Protein AF-A0A5E6UIG2-F1 (afdb_monomer_lite)

pLDDT: mean 92.85, std 10.96, range [38.94, 98.62]

Foldseek 3Di:
DDDPFAAAQKKKKKWKDAPVDIDIDMDHQHPVCGRHDDDDDDDPVVLVVRAQHKIWIKMWICDPVRDIDIDDIDIDHHYD

Organism: Pseudomonas fluorescens (NCBI:txid294)

Secondary structure (DSSP, 8-state):
-------TT-EEEEEEE-SS-EEEEEEE--TTTTTSPP-----HHHHHHTTTSEEEEEEEEE-TTS-EEEPPPEEEE---

Radius of gyration: 13.93 Å; chains: 1; bounding box: 30×24×42 Å

Sequence (80 aa):
MGNAQTQEGELVYLKCDGDLFNHRDDREITPETAGKPLIFIVPHRFWREHHGTTVRVSYTVERLDDVSQESAVALVRMEV

Structure (mmCIF, N/CA/C/O backbone):
data_AF-A0A5E6UIG2-F1
#
_entry.id   AF-A0A5E6UIG2-F1
#
loop_
_atom_site.group_PDB
_atom_site.id
_atom_site.type_symbol
_atom_site.label_atom_id
_atom_site.label_alt_id
_atom_site.label_comp_id
_atom_site.label_asym_id
_atom_site.label_entity_id
_atom_site.label_seq_id
_atom_site.pdbx_PDB_ins_code
_atom_site.Cartn_x
_atom_site.Cartn_y
_atom_site.Cartn_z
_atom_site.occupancy
_atom_site.B_iso_or_equiv
_atom_site.auth_seq_id
_atom_site.auth_comp_id
_atom_site.auth_asym_id
_atom_site.auth_atom_id
_atom_site.pdbx_PDB_model_num
ATOM 1 N N . MET A 1 1 ? -11.838 -15.420 3.383 1.00 38.94 1 MET A N 1
ATOM 2 C CA . MET A 1 1 ? -11.172 -14.244 3.975 1.00 38.94 1 MET A CA 1
ATOM 3 C C . MET A 1 1 ? -12.090 -13.062 3.742 1.00 38.94 1 MET A C 1
ATOM 5 O O . MET A 1 1 ? -12.328 -12.729 2.590 1.00 38.94 1 MET A O 1
ATOM 9 N N . GLY A 1 2 ? -12.737 -12.568 4.798 1.00 44.19 2 GLY A N 1
ATOM 10 C CA . GLY A 1 2 ? -13.675 -11.449 4.692 1.00 44.19 2 GLY A CA 1
ATOM 11 C C . GLY A 1 2 ? -12.913 -10.145 4.495 1.00 44.19 2 GLY A C 1
ATOM 12 O O . GLY A 1 2 ? -11.857 -9.968 5.100 1.00 44.19 2 GLY A O 1
ATOM 13 N N . ASN A 1 3 ? -13.431 -9.265 3.637 1.00 54.16 3 ASN A N 1
ATOM 14 C CA . ASN A 1 3 ? -12.924 -7.904 3.491 1.00 54.16 3 ASN A CA 1
ATOM 15 C C . ASN A 1 3 ? -12.847 -7.276 4.884 1.00 54.16 3 ASN A C 1
ATOM 17 O O . ASN A 1 3 ? -13.869 -7.175 5.563 1.00 54.16 3 ASN A O 1
ATOM 21 N N . ALA A 1 4 ? -11.642 -6.916 5.321 1.00 63.03 4 ALA A N 1
ATOM 22 C CA . ALA A 1 4 ? -11.438 -6.194 6.564 1.00 63.03 4 ALA A CA 1
ATOM 23 C C . ALA A 1 4 ? -12.240 -4.892 6.490 1.00 63.03 4 ALA A C 1
ATOM 25 O O . ALA A 1 4 ? -11.850 -3.968 5.780 1.00 63.03 4 ALA A O 1
ATOM 26 N N . GLN A 1 5 ? -13.380 -4.837 7.177 1.00 83.00 5 GLN A N 1
ATOM 27 C CA . GLN A 1 5 ? -14.043 -3.566 7.416 1.00 83.00 5 GLN A CA 1
ATO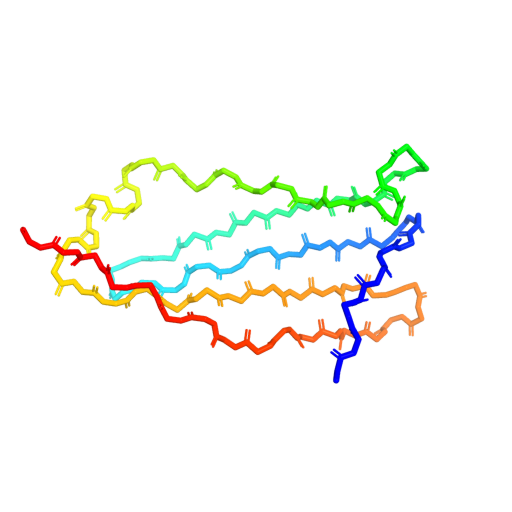M 28 C C . GLN A 1 5 ? -13.148 -2.780 8.366 1.00 83.00 5 GLN A C 1
ATOM 30 O O . GLN A 1 5 ? -12.740 -3.290 9.413 1.00 83.00 5 GLN A O 1
ATOM 35 N N . THR A 1 6 ? -12.774 -1.584 7.938 1.00 90.75 6 THR A N 1
ATOM 36 C CA . THR A 1 6 ? -11.962 -0.676 8.732 1.00 90.75 6 THR A CA 1
ATOM 37 C C . THR A 1 6 ? -12.822 0.024 9.775 1.00 90.75 6 THR A C 1
ATOM 39 O O . THR A 1 6 ? -14.001 0.300 9.537 1.00 90.75 6 THR A O 1
ATOM 42 N N . GLN A 1 7 ? -12.238 0.293 10.931 1.00 94.06 7 GLN A N 1
ATOM 43 C CA . GLN A 1 7 ? -12.873 0.955 12.066 1.00 94.06 7 GLN A CA 1
ATOM 44 C C . GLN A 1 7 ? -12.258 2.334 12.274 1.00 94.06 7 GLN A C 1
ATOM 46 O O . GLN A 1 7 ? -11.117 2.570 11.892 1.00 94.06 7 GLN A O 1
ATOM 51 N N . GLU A 1 8 ? -13.026 3.241 12.870 1.00 95.88 8 GLU A N 1
ATOM 52 C CA . GLU A 1 8 ? -12.537 4.562 13.266 1.00 95.88 8 GLU A CA 1
ATOM 53 C C . GLU A 1 8 ? -11.244 4.458 14.091 1.00 95.88 8 GLU A C 1
ATOM 55 O O . GLU A 1 8 ? -11.131 3.606 14.971 1.00 95.88 8 GLU A O 1
ATOM 60 N N . GLY A 1 9 ? -10.281 5.332 13.796 1.00 95.50 9 GLY A N 1
ATOM 61 C CA . GLY A 1 9 ? -8.982 5.411 14.462 1.00 95.50 9 GLY A CA 1
ATOM 62 C C . GLY A 1 9 ? -7.940 4.411 13.958 1.00 95.50 9 GLY A C 1
ATOM 63 O O . GLY A 1 9 ? -6.779 4.511 14.343 1.00 95.50 9 GLY A O 1
ATOM 64 N N . GLU A 1 10 ? -8.312 3.459 13.098 1.00 96.12 10 GLU A N 1
ATOM 65 C CA . GLU A 1 10 ? -7.334 2.607 12.416 1.00 96.12 10 GLU A CA 1
ATOM 66 C C . GLU A 1 10 ? -6.547 3.402 11.370 1.00 96.12 10 GLU A C 1
ATOM 68 O O . GLU A 1 10 ? -7.012 4.417 10.842 1.00 96.12 10 GLU A O 1
ATOM 73 N N . LEU A 1 11 ? -5.369 2.895 11.013 1.00 96.75 11 LEU A N 1
ATOM 74 C CA . LEU A 1 11 ? -4.520 3.488 9.987 1.00 96.75 11 LEU A CA 1
ATOM 75 C C . LEU A 1 11 ? -4.222 2.460 8.898 1.00 96.75 11 LEU A C 1
ATOM 77 O O . LEU A 1 11 ? -3.797 1.337 9.171 1.00 96.75 11 LEU A O 1
ATOM 81 N N . VAL A 1 12 ? -4.486 2.827 7.645 1.00 96.81 12 VAL A N 1
ATOM 82 C CA . VAL A 1 12 ? -4.255 1.956 6.490 1.00 96.81 12 VAL A CA 1
ATOM 83 C C . VAL A 1 12 ? -3.088 2.479 5.677 1.00 96.81 12 VAL A C 1
ATOM 85 O O . VAL A 1 12 ? -3.157 3.572 5.125 1.00 96.81 12 VAL A O 1
ATOM 88 N N . TYR A 1 13 ? -2.056 1.657 5.535 1.00 97.44 13 TYR A N 1
ATOM 89 C CA . TYR A 1 13 ? -0.856 1.957 4.765 1.00 97.44 13 TYR A CA 1
ATOM 90 C C . TYR A 1 13 ? -0.878 1.212 3.438 1.00 97.44 13 TYR A C 1
ATOM 92 O O . TYR A 1 13 ? -0.832 -0.017 3.417 1.00 97.44 13 TYR A O 1
ATOM 100 N N . LEU A 1 14 ? -0.901 1.938 2.324 1.00 98.06 14 LEU A N 1
ATOM 101 C CA . LEU A 1 14 ? -0.685 1.388 0.993 1.00 98.06 14 LEU A CA 1
ATOM 102 C C . LEU A 1 14 ? 0.812 1.256 0.705 1.00 98.06 14 LEU A C 1
ATOM 104 O O . LEU A 1 14 ? 1.612 2.168 0.926 1.00 98.06 14 LEU A O 1
ATOM 108 N N . LYS A 1 15 ? 1.174 0.133 0.091 1.00 98.31 15 LYS A N 1
ATOM 109 C CA . LYS A 1 15 ? 2.520 -0.158 -0.377 1.00 98.31 15 LYS A CA 1
ATOM 110 C C . LYS A 1 15 ? 2.494 -0.646 -1.822 1.00 98.31 15 LYS A C 1
ATOM 112 O O . LYS A 1 15 ? 1.924 -1.685 -2.136 1.00 98.31 15 LYS A O 1
ATOM 117 N N . CYS A 1 16 ? 3.153 0.106 -2.700 1.00 98.62 16 CYS A N 1
ATOM 118 C CA . CYS A 1 16 ? 3.458 -0.299 -4.068 1.00 98.62 16 CYS A CA 1
ATOM 119 C C . CYS A 1 16 ? 4.973 -0.471 -4.206 1.00 98.62 16 CYS A C 1
ATOM 121 O O . CYS A 1 16 ? 5.717 0.509 -4.144 1.00 98.62 16 CYS A O 1
ATOM 123 N N . ASP A 1 17 ? 5.424 -1.709 -4.371 1.00 98.38 17 ASP A N 1
ATOM 124 C CA . ASP A 1 17 ? 6.826 -2.047 -4.594 1.00 98.38 17 ASP A CA 1
ATOM 125 C C . ASP A 1 17 ? 7.079 -2.284 -6.073 1.00 98.38 17 ASP A C 1
ATOM 127 O O . ASP A 1 17 ? 6.582 -3.254 -6.655 1.00 98.38 17 ASP A O 1
ATOM 131 N N . GLY A 1 18 ? 7.851 -1.384 -6.665 1.00 97.31 18 GLY A N 1
ATOM 132 C CA . GLY A 1 18 ? 8.337 -1.508 -8.025 1.00 97.31 18 GLY A CA 1
ATOM 133 C C . GLY A 1 18 ? 9.838 -1.782 -8.051 1.00 97.31 18 GLY A C 1
ATOM 134 O O . GLY A 1 18 ? 10.546 -1.562 -7.070 1.00 97.31 18 GLY A O 1
ATOM 135 N N . ASP A 1 19 ? 10.328 -2.280 -9.183 1.00 95.56 19 ASP A N 1
ATOM 136 C CA . ASP A 1 19 ? 11.738 -2.655 -9.325 1.00 95.56 19 ASP A CA 1
ATOM 137 C C . ASP A 1 19 ? 12.691 -1.442 -9.299 1.00 95.56 19 ASP A C 1
ATOM 139 O O . ASP A 1 19 ? 13.860 -1.595 -8.948 1.00 95.56 19 ASP A O 1
ATOM 143 N N . LEU A 1 20 ? 12.214 -0.241 -9.665 1.00 94.06 20 LEU A N 1
ATOM 144 C CA . LEU A 1 20 ? 13.028 0.983 -9.681 1.00 94.06 20 LEU A CA 1
ATOM 145 C C . LEU A 1 20 ? 12.903 1.775 -8.377 1.00 94.06 20 LEU A C 1
ATOM 147 O O . LEU A 1 20 ? 13.904 2.213 -7.813 1.00 94.06 20 LEU A O 1
ATOM 151 N N . PHE A 1 21 ? 11.671 2.000 -7.920 1.00 97.69 21 PHE A N 1
ATOM 152 C CA . PHE A 1 21 ? 11.376 2.694 -6.671 1.00 97.69 21 PHE A CA 1
ATOM 153 C C . PHE A 1 21 ? 9.993 2.314 -6.152 1.00 97.69 21 PHE A C 1
ATOM 155 O O . PHE A 1 21 ? 9.151 1.773 -6.867 1.00 97.69 21 PHE A O 1
ATOM 162 N N . ASN A 1 22 ? 9.752 2.649 -4.889 1.00 98.00 22 ASN A N 1
ATOM 163 C CA . ASN A 1 22 ? 8.523 2.318 -4.188 1.00 98.00 22 ASN A CA 1
ATOM 164 C C . ASN A 1 22 ? 7.625 3.548 -4.040 1.00 98.00 22 ASN A C 1
ATOM 166 O O . ASN A 1 22 ? 8.103 4.679 -3.954 1.00 98.00 22 ASN A O 1
ATOM 170 N N . HIS A 1 23 ? 6.322 3.307 -3.935 1.00 98.31 23 HIS A N 1
ATOM 171 C CA . HIS A 1 23 ? 5.346 4.295 -3.495 1.00 98.31 23 HIS A CA 1
ATOM 172 C C . HIS A 1 23 ? 4.657 3.816 -2.213 1.00 98.31 23 HIS A C 1
ATOM 174 O O . HIS A 1 23 ? 4.422 2.616 -2.012 1.00 98.31 23 HIS A O 1
ATOM 180 N N . ARG A 1 24 ? 4.398 4.768 -1.320 1.00 98.19 24 ARG A N 1
ATOM 181 C CA . ARG A 1 24 ? 3.710 4.596 -0.042 1.00 98.19 24 ARG A CA 1
ATOM 182 C C . ARG A 1 24 ? 2.715 5.734 0.107 1.00 98.19 24 ARG A C 1
ATOM 184 O O . ARG A 1 24 ? 3.020 6.851 -0.308 1.00 98.19 24 ARG A O 1
ATOM 191 N N . ASP A 1 25 ? 1.573 5.424 0.687 1.00 98.19 25 ASP A N 1
ATOM 192 C CA . ASP A 1 25 ? 0.534 6.382 1.053 1.00 98.19 25 ASP A CA 1
ATOM 193 C C . ASP A 1 25 ? -0.195 5.816 2.275 1.00 98.19 25 ASP A C 1
ATOM 195 O O . ASP A 1 25 ? -0.210 4.598 2.466 1.00 98.19 25 ASP A O 1
ATOM 199 N N . ASP A 1 26 ? -0.782 6.667 3.100 1.00 96.81 26 ASP A N 1
ATOM 200 C CA . ASP A 1 26 ? -1.491 6.255 4.306 1.00 96.81 26 ASP A CA 1
ATOM 201 C C . ASP A 1 26 ? -2.801 7.021 4.482 1.00 96.81 26 ASP A C 1
ATOM 203 O O . ASP A 1 26 ? -3.011 8.113 3.946 1.00 96.81 26 ASP A O 1
ATOM 207 N N . ARG A 1 27 ? -3.752 6.376 5.156 1.00 96.62 27 ARG A N 1
ATOM 208 C CA . ARG A 1 27 ? -5.089 6.912 5.402 1.00 96.62 27 ARG A CA 1
ATOM 209 C C . ARG A 1 27 ? -5.548 6.538 6.796 1.00 96.62 27 ARG A C 1
ATOM 211 O O . ARG A 1 27 ? -5.809 5.366 7.066 1.00 96.62 27 ARG A O 1
ATOM 218 N N . GLU A 1 28 ? -5.711 7.548 7.637 1.00 96.94 28 GLU A N 1
ATOM 219 C CA . GLU A 1 28 ? -6.448 7.415 8.888 1.00 96.94 28 GLU A CA 1
ATOM 220 C C . GLU A 1 28 ? -7.934 7.191 8.590 1.00 96.94 28 GLU A C 1
ATOM 222 O O . GLU A 1 28 ? -8.526 7.819 7.700 1.00 96.94 28 GLU A O 1
ATOM 227 N N . ILE A 1 29 ? -8.537 6.264 9.325 1.00 96.94 29 ILE A N 1
ATOM 228 C CA . ILE A 1 29 ? -9.955 5.961 9.230 1.00 96.94 29 ILE A CA 1
ATOM 229 C C . ILE A 1 29 ? -10.705 6.885 10.178 1.00 96.94 29 ILE A C 1
ATOM 231 O O . ILE A 1 29 ? -10.618 6.773 11.397 1.00 96.94 29 ILE A O 1
ATOM 235 N N . THR A 1 30 ? -11.481 7.791 9.604 1.00 95.94 30 THR A N 1
ATOM 236 C CA . THR A 1 30 ? -12.320 8.726 10.353 1.00 95.94 30 THR A CA 1
ATOM 237 C C . THR A 1 30 ? -13.703 8.108 10.593 1.00 95.94 30 THR A C 1
ATOM 239 O O . THR A 1 30 ? -14.068 7.139 9.910 1.00 95.94 30 THR A O 1
ATOM 242 N N . PRO A 1 31 ? -14.529 8.671 11.497 1.00 96.31 31 PRO A N 1
ATOM 243 C CA . PRO A 1 31 ? -15.909 8.215 11.675 1.00 96.31 31 PRO A CA 1
ATOM 244 C C . PRO A 1 31 ? -16.697 8.170 10.356 1.00 96.31 31 PRO A C 1
ATOM 246 O O . PRO A 1 31 ? -17.533 7.296 10.129 1.00 96.31 31 PRO A O 1
ATOM 249 N N . GLU A 1 32 ? -16.426 9.108 9.446 1.00 94.88 32 GLU A N 1
ATOM 250 C CA . GLU A 1 32 ? -17.110 9.215 8.161 1.00 94.88 32 GLU A CA 1
ATOM 251 C C . GLU A 1 32 ? -16.640 8.182 7.134 1.00 94.88 32 GLU A C 1
ATOM 253 O O . GLU A 1 32 ? -17.382 7.924 6.182 1.00 94.88 32 GLU A O 1
ATOM 258 N N . THR A 1 33 ? -15.438 7.615 7.272 1.00 94.12 33 THR A N 1
ATOM 259 C CA . THR A 1 33 ? -14.858 6.650 6.318 1.00 94.12 33 THR A CA 1
ATOM 260 C C . THR A 1 33 ? -14.825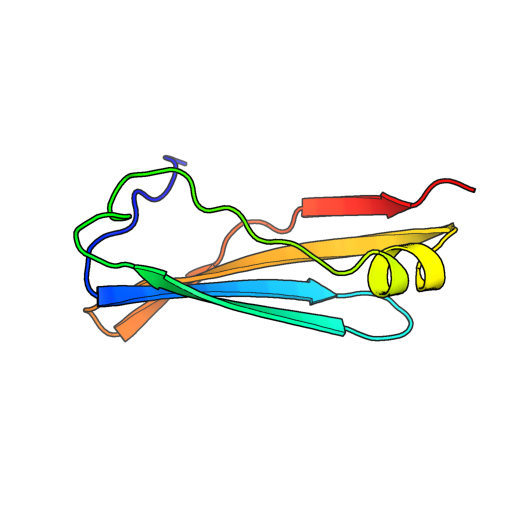 5.215 6.842 1.00 94.12 33 THR A C 1
ATOM 262 O O . THR A 1 33 ? -14.672 4.292 6.040 1.00 94.12 33 THR A O 1
ATOM 265 N N . ALA A 1 34 ? -15.063 5.005 8.139 1.00 94.56 34 ALA A N 1
ATOM 266 C CA . ALA A 1 34 ? -15.189 3.685 8.749 1.00 94.56 34 ALA A CA 1
ATOM 267 C C . ALA A 1 34 ? -16.206 2.793 8.011 1.00 94.56 34 ALA A C 1
ATOM 269 O O . ALA A 1 34 ? -17.311 3.211 7.651 1.00 94.56 34 ALA A O 1
ATOM 270 N N . GLY A 1 35 ? -15.808 1.547 7.743 1.00 91.25 35 GLY A N 1
ATOM 271 C CA . GLY A 1 35 ? -16.604 0.546 7.030 1.00 91.25 35 GLY A CA 1
ATOM 272 C C . GLY A 1 35 ? -16.858 0.833 5.543 1.00 91.25 35 GLY A C 1
ATOM 273 O O . GLY A 1 35 ? -17.494 0.012 4.875 1.00 91.25 35 GLY A O 1
ATOM 274 N N . LYS A 1 36 ? -16.379 1.961 5.002 1.00 92.31 36 LYS A N 1
ATOM 275 C CA . LYS A 1 36 ? -16.532 2.329 3.587 1.00 92.31 36 LYS A CA 1
ATOM 276 C C . LYS A 1 36 ? -15.312 1.895 2.767 1.00 92.31 36 LYS A C 1
ATOM 278 O O . LYS A 1 36 ? -14.234 1.690 3.319 1.00 92.31 36 LYS A O 1
ATOM 283 N N . PRO A 1 37 ? -15.447 1.764 1.435 1.00 91.62 37 PRO A N 1
ATOM 284 C CA . PRO A 1 37 ? -14.297 1.543 0.569 1.00 91.62 37 PRO A CA 1
ATOM 285 C C . PRO A 1 37 ? -13.274 2.679 0.683 1.00 91.62 37 PRO A C 1
ATOM 287 O O . PRO A 1 37 ? -13.634 3.854 0.597 1.00 91.62 37 PRO A O 1
ATOM 290 N N . LEU A 1 38 ? -11.998 2.318 0.816 1.00 91.50 38 LEU A N 1
ATOM 291 C CA . LEU A 1 38 ? -10.879 3.256 0.759 1.00 91.50 38 LEU A CA 1
ATOM 292 C C . LEU A 1 38 ? -10.334 3.353 -0.666 1.00 91.50 38 LEU A C 1
ATOM 294 O O . LEU A 1 38 ? -10.233 2.351 -1.373 1.00 91.50 38 LEU A O 1
ATOM 298 N N . ILE A 1 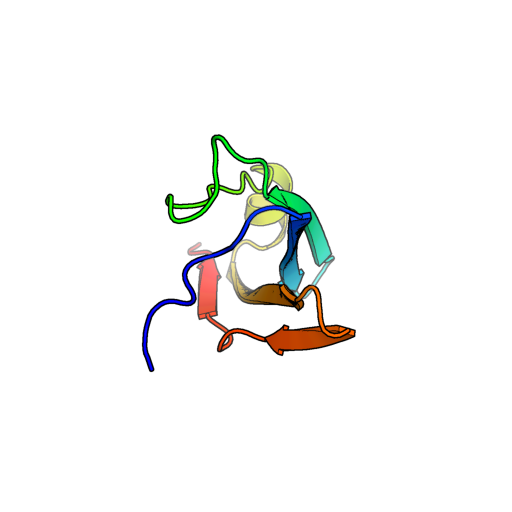39 ? -9.948 4.564 -1.069 1.00 93.25 39 ILE A N 1
ATOM 299 C CA . ILE A 1 39 ? -9.355 4.836 -2.379 1.00 93.25 39 ILE A CA 1
ATOM 300 C C . ILE A 1 39 ? -8.003 5.511 -2.176 1.00 93.25 39 ILE A C 1
ATOM 302 O O . ILE A 1 39 ? -7.913 6.570 -1.554 1.00 93.25 39 ILE A O 1
ATOM 306 N N . PHE A 1 4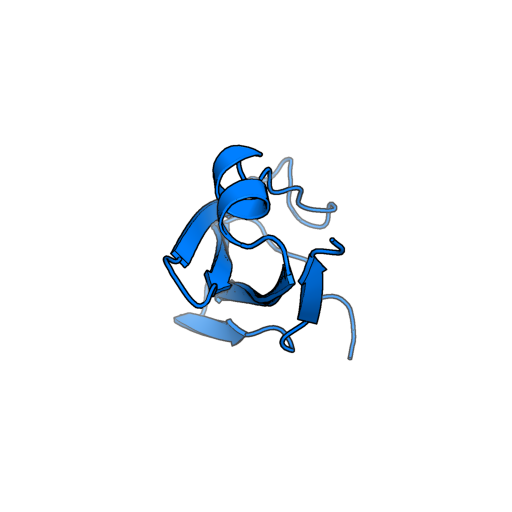0 ? -6.975 4.916 -2.770 1.00 95.75 40 PHE A N 1
ATOM 307 C CA . PHE A 1 40 ? -5.634 5.476 -2.865 1.00 95.75 40 PHE A CA 1
ATOM 308 C C . PHE A 1 40 ? -5.339 5.866 -4.311 1.00 95.75 40 PHE A C 1
ATOM 310 O O . PHE A 1 40 ? -5.728 5.159 -5.244 1.00 95.75 40 PHE A O 1
ATOM 317 N N . ILE A 1 41 ? -4.646 6.989 -4.504 1.00 95.75 41 ILE A N 1
ATOM 318 C CA . ILE A 1 41 ? -4.305 7.501 -5.833 1.00 95.75 41 ILE A CA 1
ATOM 319 C C . ILE A 1 41 ? -2.791 7.481 -5.977 1.00 95.75 41 ILE A C 1
ATOM 321 O O . ILE A 1 41 ? -2.092 8.387 -5.533 1.00 95.75 41 ILE A O 1
ATOM 325 N N . VAL A 1 42 ? -2.292 6.453 -6.654 1.00 97.44 42 VAL A N 1
ATOM 326 C CA . VAL A 1 42 ? -0.868 6.341 -6.960 1.00 97.44 42 VAL A CA 1
ATOM 327 C C . VAL A 1 42 ? -0.541 7.248 -8.155 1.00 97.44 42 VAL A C 1
ATOM 329 O O . VAL A 1 42 ? -1.170 7.099 -9.211 1.00 97.44 42 VAL A O 1
ATOM 332 N N . PRO A 1 43 ? 0.425 8.181 -8.041 1.00 97.06 43 PRO A N 1
ATOM 333 C CA . PRO A 1 43 ? 0.725 9.136 -9.103 1.00 97.06 43 PRO A CA 1
ATOM 334 C C . PRO A 1 43 ? 1.061 8.456 -10.433 1.00 97.06 43 PRO A C 1
ATOM 336 O O . PRO A 1 43 ? 1.852 7.518 -10.478 1.00 97.06 43 PRO A O 1
ATOM 339 N N . HIS A 1 44 ? 0.555 8.993 -11.548 1.00 95.88 44 HIS A N 1
ATOM 340 C CA . HIS A 1 44 ? 0.811 8.441 -12.888 1.00 95.88 44 HIS A CA 1
ATOM 341 C C . HIS A 1 44 ? 2.308 8.240 -13.192 1.00 95.88 44 HIS A C 1
ATOM 343 O O . HIS A 1 44 ? 2.692 7.264 -13.832 1.00 95.88 44 HIS A O 1
ATOM 349 N N . ARG A 1 45 ? 3.169 9.140 -12.696 1.00 96.12 45 ARG A N 1
ATOM 350 C CA . ARG A 1 45 ? 4.625 9.042 -12.856 1.00 96.12 45 ARG A CA 1
ATOM 351 C C . ARG A 1 45 ? 5.197 7.734 -12.302 1.00 96.12 45 ARG A C 1
ATOM 353 O O . ARG A 1 45 ? 6.069 7.167 -12.947 1.00 96.12 45 ARG A O 1
ATOM 360 N N . PHE A 1 46 ? 4.693 7.257 -11.161 1.00 97.56 46 PHE A N 1
ATOM 361 C CA . PHE A 1 46 ? 5.121 5.988 -10.574 1.00 97.56 46 PHE A CA 1
ATOM 362 C C . PHE A 1 46 ? 4.872 4.833 -11.546 1.00 97.56 46 PHE A C 1
ATOM 364 O O . PHE A 1 46 ? 5.791 4.089 -11.869 1.00 97.56 46 PHE A O 1
ATOM 371 N N . TRP A 1 47 ? 3.654 4.738 -12.082 1.00 96.50 47 TRP A N 1
ATOM 372 C CA . TRP A 1 47 ? 3.280 3.681 -13.023 1.00 96.50 47 TRP A CA 1
ATOM 373 C C . TRP A 1 47 ? 4.064 3.745 -14.328 1.00 96.50 47 TRP A C 1
ATOM 375 O O . TRP A 1 47 ? 4.546 2.725 -14.809 1.00 96.50 47 TRP A O 1
ATOM 385 N N . ARG A 1 48 ? 4.223 4.949 -14.887 1.00 95.75 48 ARG A N 1
ATOM 386 C CA . ARG A 1 48 ? 4.949 5.154 -16.144 1.00 95.75 48 ARG A CA 1
ATOM 387 C C . ARG A 1 48 ? 6.409 4.723 -16.046 1.00 95.75 48 ARG A C 1
ATOM 389 O O . ARG A 1 48 ? 6.940 4.174 -17.001 1.00 95.75 48 ARG A O 1
ATOM 396 N N . GLU A 1 49 ? 7.068 4.983 -14.922 1.00 96.50 49 GLU A N 1
ATOM 397 C CA . GLU A 1 49 ? 8.468 4.587 -14.744 1.00 96.50 49 GLU A CA 1
ATOM 398 C C . GLU A 1 49 ? 8.617 3.064 -14.549 1.00 96.50 49 GLU A C 1
ATOM 400 O O . GLU A 1 49 ? 9.676 2.523 -14.836 1.00 96.50 49 GLU A O 1
ATOM 405 N N . HIS A 1 50 ? 7.541 2.352 -14.191 1.00 97.06 50 HIS A N 1
ATOM 406 C CA . HIS A 1 50 ? 7.496 0.886 -14.067 1.00 97.06 50 HIS A CA 1
ATOM 407 C C . HIS A 1 50 ? 6.899 0.171 -15.293 1.00 97.06 50 HIS A C 1
ATOM 409 O O . HIS A 1 50 ? 6.455 -0.972 -15.211 1.00 97.06 50 HIS A O 1
ATOM 415 N N . HIS A 1 51 ? 6.867 0.832 -16.447 1.00 95.62 51 HIS A N 1
ATOM 416 C CA . HIS A 1 51 ? 6.373 0.244 -17.687 1.00 95.62 51 HIS A CA 1
ATOM 417 C C . HIS A 1 51 ? 7.159 -1.017 -18.084 1.00 95.62 51 HIS A C 1
ATOM 419 O O . HIS A 1 51 ? 8.389 -1.036 -18.027 1.00 95.62 51 HIS A O 1
ATOM 425 N N . GLY A 1 52 ? 6.460 -2.081 -18.485 1.00 95.81 52 GLY A N 1
ATOM 426 C CA . GLY A 1 52 ? 7.071 -3.369 -18.820 1.00 95.81 52 GLY A CA 1
ATOM 427 C C . GLY A 1 52 ? 7.496 -4.228 -17.620 1.00 95.81 52 GLY A C 1
ATOM 428 O O . GLY A 1 52 ? 7.946 -5.357 -17.831 1.00 95.81 52 GLY A O 1
ATOM 429 N N . THR A 1 53 ? 7.330 -3.755 -16.380 1.00 96.50 53 THR A N 1
ATOM 430 C CA . THR A 1 53 ? 7.608 -4.530 -15.159 1.00 96.50 53 THR A CA 1
ATOM 431 C C . THR A 1 53 ? 6.323 -4.865 -14.394 1.00 96.50 53 THR A C 1
ATOM 433 O O . THR A 1 53 ? 5.203 -4.625 -14.856 1.00 96.50 53 THR A O 1
ATOM 436 N N . THR A 1 54 ? 6.467 -5.528 -13.244 1.00 97.56 54 THR A N 1
ATOM 437 C CA . THR A 1 54 ? 5.349 -5.863 -12.354 1.00 97.56 54 THR A CA 1
ATOM 438 C C . THR A 1 54 ? 5.530 -5.155 -11.022 1.00 97.56 54 THR A C 1
ATOM 440 O O . THR A 1 54 ? 6.540 -5.346 -10.351 1.00 97.56 54 THR A O 1
ATOM 443 N N . VAL A 1 55 ? 4.524 -4.389 -10.614 1.00 98.31 55 VAL A N 1
ATOM 444 C CA . VAL A 1 55 ? 4.458 -3.758 -9.296 1.00 98.31 55 VAL A CA 1
ATOM 445 C C . VAL A 1 55 ? 3.715 -4.685 -8.336 1.00 98.31 55 VAL A C 1
ATOM 447 O O . VAL A 1 55 ? 2.628 -5.176 -8.646 1.00 98.31 55 VAL A O 1
ATOM 450 N N . ARG A 1 56 ? 4.284 -4.912 -7.151 1.00 98.56 56 ARG A N 1
ATOM 451 C CA . ARG A 1 56 ? 3.623 -5.615 -6.042 1.00 98.56 56 ARG A CA 1
ATOM 452 C C . ARG A 1 56 ? 2.853 -4.601 -5.209 1.00 98.56 56 ARG A C 1
ATOM 454 O O . ARG A 1 56 ? 3.440 -3.641 -4.724 1.00 98.56 56 ARG A O 1
ATOM 461 N N . VAL A 1 57 ? 1.555 -4.806 -5.043 1.00 98.31 57 VAL A N 1
ATOM 462 C CA . VAL A 1 57 ? 0.670 -3.916 -4.290 1.00 98.31 57 VAL A CA 1
ATOM 463 C C . VAL A 1 57 ? 0.111 -4.664 -3.090 1.00 98.31 57 VAL A C 1
ATOM 465 O O . VAL A 1 57 ? -0.490 -5.724 -3.243 1.00 98.31 57 VAL A O 1
ATOM 468 N N . SER A 1 58 ? 0.287 -4.113 -1.899 1.00 97.94 58 SER A N 1
ATOM 469 C CA . SER A 1 58 ? -0.345 -4.594 -0.671 1.00 97.94 58 SER A CA 1
ATOM 470 C C . SER A 1 58 ? -0.742 -3.416 0.207 1.00 97.94 58 SER A C 1
ATOM 472 O O . SER A 1 58 ? -0.341 -2.275 -0.037 1.00 97.94 58 SER A O 1
ATOM 474 N N . TYR A 1 59 ? -1.556 -3.685 1.218 1.00 96.88 59 TYR A N 1
ATOM 475 C CA . TYR A 1 59 ? -1.833 -2.728 2.274 1.00 96.88 59 TYR A CA 1
ATOM 476 C C . TYR A 1 59 ? -1.743 -3.392 3.644 1.00 96.88 59 TYR A C 1
ATOM 478 O O . TYR A 1 59 ? -1.997 -4.590 3.784 1.00 96.88 59 TYR A O 1
ATOM 486 N N . THR A 1 60 ? -1.423 -2.592 4.652 1.00 96.44 60 THR A N 1
ATOM 487 C CA . THR A 1 60 ? -1.448 -2.991 6.060 1.00 96.44 60 THR A CA 1
ATOM 488 C C . THR A 1 60 ? -2.488 -2.157 6.781 1.00 96.44 60 THR A C 1
ATOM 490 O O . THR A 1 60 ? -2.530 -0.943 6.600 1.00 96.44 60 THR A O 1
ATOM 493 N N . VAL A 1 61 ? -3.331 -2.802 7.583 1.00 96.12 61 VAL A N 1
ATOM 494 C CA . VAL A 1 61 ? -4.203 -2.121 8.543 1.00 96.12 61 VAL A CA 1
ATOM 495 C C . VAL A 1 61 ? -3.548 -2.221 9.912 1.00 96.12 61 VAL A C 1
ATOM 497 O O . VAL A 1 61 ? -3.414 -3.326 10.441 1.00 96.12 61 VAL A O 1
ATOM 500 N N . GLU A 1 62 ? -3.144 -1.089 10.471 1.00 96.19 62 GLU A N 1
ATOM 501 C CA . GLU A 1 62 ? -2.798 -0.979 11.884 1.00 96.19 62 GLU A CA 1
ATOM 502 C C . GLU A 1 62 ? -4.094 -0.847 12.682 1.00 96.19 62 GLU A C 1
ATOM 504 O O . GLU A 1 62 ? -4.876 0.092 12.499 1.00 96.19 62 GLU A O 1
ATOM 509 N N . ARG A 1 63 ? -4.362 -1.863 13.503 1.00 94.44 63 ARG A N 1
ATOM 510 C CA . ARG A 1 63 ? -5.550 -1.954 14.347 1.00 94.44 63 ARG A CA 1
ATOM 511 C C . ARG A 1 63 ? -5.307 -1.244 15.677 1.00 94.44 63 ARG A C 1
ATOM 513 O O . ARG A 1 63 ? -4.173 -1.069 16.109 1.00 94.44 63 ARG A O 1
ATOM 520 N N . LEU A 1 64 ? -6.395 -0.900 16.361 1.00 93.38 64 LEU A N 1
ATOM 521 C CA . LEU A 1 64 ? -6.359 -0.228 17.667 1.00 93.38 64 LEU A CA 1
ATOM 522 C C . LEU A 1 64 ? -5.773 -1.087 18.801 1.00 93.38 64 LEU A C 1
ATOM 524 O O . LEU A 1 64 ? -5.473 -0.569 19.871 1.00 93.38 64 LEU A O 1
ATOM 528 N N . ASP A 1 65 ? -5.663 -2.398 18.593 1.00 92.62 65 ASP A N 1
ATOM 529 C CA . ASP A 1 65 ? -5.081 -3.356 19.536 1.00 92.62 65 ASP A CA 1
ATOM 530 C C . ASP A 1 65 ? -3.582 -3.609 19.278 1.00 92.62 65 ASP A C 1
ATOM 532 O O . ASP A 1 65 ? -3.049 -4.631 19.711 1.00 92.62 65 ASP A O 1
ATOM 536 N N . ASP A 1 66 ? -2.912 -2.695 18.565 1.00 88.19 66 ASP A N 1
ATOM 537 C CA . ASP A 1 66 ? -1.511 -2.774 18.126 1.00 88.19 66 ASP A CA 1
ATOM 538 C C . ASP A 1 66 ? -1.197 -3.979 17.214 1.00 88.19 66 ASP A C 1
ATOM 540 O O . ASP A 1 66 ? -0.034 -4.280 16.921 1.00 88.19 66 ASP A O 1
ATOM 544 N N . VAL A 1 67 ? -2.221 -4.677 16.709 1.00 92.94 67 VAL A N 1
ATOM 545 C CA . VAL A 1 67 ? -2.046 -5.740 15.719 1.00 92.94 67 VAL A CA 1
ATOM 546 C C . VAL A 1 67 ? -2.036 -5.140 14.319 1.00 92.94 67 VAL A C 1
ATOM 548 O O . VAL A 1 67 ? -2.949 -4.438 13.893 1.00 92.94 67 VAL A O 1
ATOM 551 N N . SER A 1 68 ? -1.013 -5.481 13.542 1.00 93.88 68 SER A N 1
ATOM 552 C CA . SER A 1 68 ? -0.998 -5.203 12.106 1.00 93.88 68 SER A CA 1
ATOM 553 C C . SER A 1 68 ? -1.598 -6.369 11.327 1.00 93.88 68 SER A C 1
ATOM 555 O O . SER A 1 68 ? -1.153 -7.511 11.456 1.00 93.88 68 SER A O 1
ATOM 557 N N . GLN A 1 69 ? -2.582 -6.084 10.476 1.00 93.94 69 GLN A N 1
ATOM 558 C CA . GLN A 1 69 ? -3.115 -7.041 9.511 1.00 93.94 69 GLN A CA 1
ATOM 559 C C . GLN A 1 69 ? -2.657 -6.671 8.098 1.00 93.94 69 GLN A C 1
ATOM 561 O O . GLN A 1 69 ? -3.106 -5.671 7.538 1.00 93.94 69 GLN A O 1
ATOM 566 N N . GLU A 1 70 ? -1.823 -7.512 7.489 1.00 95.12 70 GLU A N 1
ATOM 567 C CA . GLU A 1 70 ? -1.393 -7.342 6.098 1.00 95.12 70 GLU A CA 1
ATOM 568 C C . GLU A 1 70 ? -2.376 -7.999 5.115 1.00 95.12 70 GLU A C 1
ATOM 570 O O . GLU A 1 70 ? -2.957 -9.059 5.379 1.00 95.12 70 GLU A O 1
ATOM 575 N N . SER A 1 71 ? -2.574 -7.364 3.961 1.00 94.81 71 SER A N 1
ATOM 576 C CA . SER A 1 71 ? -3.288 -7.956 2.836 1.00 94.81 71 SER A CA 1
ATOM 577 C C . SER A 1 71 ? -2.442 -9.015 2.128 1.00 94.81 71 SER A C 1
ATOM 579 O O . SER A 1 71 ? -1.215 -9.024 2.188 1.00 94.81 71 SER A O 1
ATOM 581 N N . ALA A 1 72 ? -3.089 -9.867 1.332 1.00 95.75 72 ALA A N 1
ATOM 582 C CA . ALA A 1 72 ? -2.357 -10.567 0.281 1.00 95.75 72 ALA A CA 1
ATOM 583 C C . ALA A 1 72 ? -1.736 -9.554 -0.703 1.00 95.75 72 ALA A C 1
ATOM 585 O O . ALA A 1 72 ? -2.261 -8.451 -0.892 1.00 95.75 72 ALA A O 1
ATOM 586 N N . VAL A 1 73 ? -0.638 -9.943 -1.351 1.00 97.69 73 VAL A N 1
ATOM 587 C CA . VAL A 1 73 ? 0.007 -9.131 -2.390 1.00 97.69 73 VAL A CA 1
ATOM 588 C C . VAL A 1 73 ? -0.731 -9.308 -3.716 1.00 97.69 73 VAL A C 1
ATOM 590 O O . VAL A 1 73 ? -0.856 -10.423 -4.223 1.00 9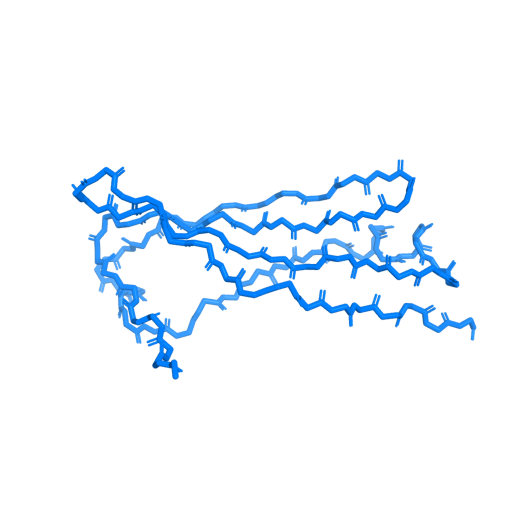7.69 73 VAL A O 1
ATOM 593 N N . ALA A 1 74 ? -1.170 -8.201 -4.304 1.00 97.25 74 ALA A N 1
ATOM 594 C CA . ALA A 1 74 ? -1.646 -8.127 -5.677 1.00 97.25 74 ALA A CA 1
ATOM 595 C C . ALA A 1 74 ? -0.484 -7.799 -6.628 1.00 97.25 74 ALA A C 1
ATOM 597 O O . ALA A 1 74 ? 0.380 -6.982 -6.317 1.00 97.25 74 ALA A O 1
ATOM 598 N N . LEU A 1 75 ? -0.462 -8.425 -7.805 1.00 97.88 75 LEU A N 1
ATOM 599 C CA . LEU A 1 75 ? 0.540 -8.165 -8.841 1.00 97.88 75 LEU A CA 1
ATOM 600 C C . LEU A 1 75 ? -0.091 -7.343 -9.963 1.00 97.88 75 LEU A C 1
ATOM 602 O O . LEU A 1 75 ? -1.032 -7.800 -10.608 1.00 97.88 75 LEU A O 1
ATOM 606 N N . VAL A 1 76 ? 0.439 -6.146 -10.204 1.00 96.69 76 VAL A N 1
ATOM 607 C CA . VAL A 1 76 ? -0.005 -5.256 -11.279 1.00 96.69 76 VAL A CA 1
ATOM 608 C C . VAL A 1 76 ? 1.076 -5.218 -12.346 1.00 96.69 76 VAL A C 1
ATOM 610 O O . VAL A 1 76 ? 2.157 -4.672 -12.128 1.00 96.69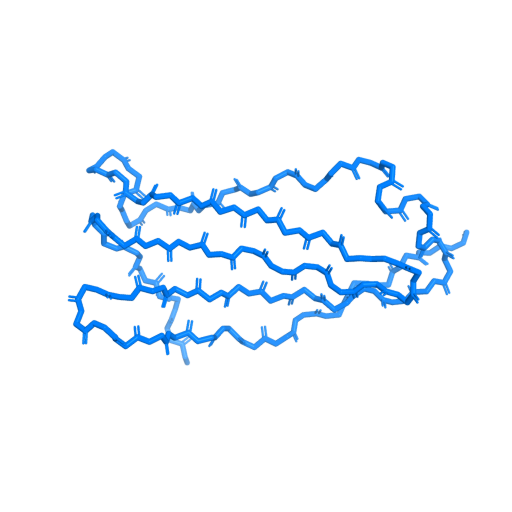 76 VAL A O 1
ATOM 613 N N . ARG A 1 77 ? 0.796 -5.818 -13.503 1.00 95.06 77 ARG A N 1
ATOM 614 C CA . ARG A 1 77 ? 1.698 -5.758 -14.653 1.00 95.06 77 ARG A CA 1
ATOM 615 C C . ARG A 1 77 ? 1.410 -4.497 -15.453 1.00 95.06 77 ARG A C 1
ATOM 617 O O . ARG A 1 77 ? 0.282 -4.302 -15.896 1.00 95.06 77 ARG A O 1
ATOM 624 N N . MET A 1 78 ? 2.433 -3.677 -15.658 1.00 92.00 78 MET A N 1
ATOM 625 C CA . MET A 1 78 ? 2.343 -2.546 -16.571 1.00 92.00 78 MET A CA 1
ATOM 626 C C . MET A 1 78 ? 2.662 -3.045 -17.975 1.00 92.00 78 MET A C 1
ATOM 628 O O . MET A 1 78 ? 3.772 -3.513 -18.240 1.00 92.00 78 MET A O 1
ATOM 632 N N . GLU A 1 79 ? 1.665 -3.005 -18.851 1.00 86.06 79 GLU A N 1
ATOM 633 C CA . GLU A 1 79 ? 1.832 -3.370 -20.257 1.00 86.06 79 GLU A CA 1
ATOM 634 C C . GLU A 1 79 ? 2.762 -2.392 -20.977 1.00 86.06 79 GLU A C 1
ATOM 636 O O . GLU A 1 79 ? 3.081 -1.331 -20.437 1.00 86.06 79 GLU A O 1
ATOM 641 N N . VAL A 1 80 ? 3.243 -2.826 -22.146 1.00 64.06 80 VAL A N 1
ATOM 642 C CA . VAL A 1 80 ? 4.173 -2.082 -23.005 1.00 64.06 80 VAL A CA 1
ATOM 643 C C . VAL A 1 80 ? 3.417 -1.346 -24.108 1.00 64.06 80 VAL A C 1
ATOM 645 O O . VAL A 1 80 ? 2.416 -1.925 -24.581 1.00 64.06 80 VAL A O 1
#